Protein AF-A0A2L0EXB0-F1 (afdb_monomer_lite)

Structure (mmCIF, N/CA/C/O backbone):
data_AF-A0A2L0EXB0-F1
#
_entry.id   AF-A0A2L0EXB0-F1
#
loop_
_atom_site.group_PDB
_atom_site.id
_atom_site.type_symbol
_atom_site.label_atom_id
_atom_site.label_alt_id
_atom_site.label_comp_id
_atom_site.label_asym_id
_atom_site.label_entity_id
_atom_site.label_seq_id
_atom_site.pdbx_PDB_ins_code
_atom_site.Cartn_x
_atom_site.Cartn_y
_atom_site.Cartn_z
_atom_site.occupancy
_atom_site.B_iso_or_equiv
_atom_site.auth_seq_id
_atom_site.auth_comp_id
_atom_site.auth_asym_id
_atom_site.auth_atom_id
_atom_site.pdbx_PDB_model_num
ATOM 1 N N . MET A 1 1 ? 1.440 -16.605 -4.252 1.00 40.88 1 MET A N 1
ATOM 2 C CA . MET A 1 1 ? 2.102 -15.416 -4.821 1.00 40.88 1 MET A CA 1
ATOM 3 C C . MET A 1 1 ? 1.882 -15.473 -6.320 1.00 40.88 1 MET A C 1
ATOM 5 O O . MET A 1 1 ? 2.427 -16.358 -6.968 1.00 40.88 1 MET A O 1
ATOM 9 N N . GLY A 1 2 ? 0.927 -14.685 -6.819 1.00 42.53 2 GLY A N 1
ATOM 10 C CA . GLY A 1 2 ? 0.588 -14.646 -8.242 1.00 42.53 2 GLY A CA 1
ATOM 11 C C . GLY A 1 2 ? 1.666 -13.881 -8.998 1.00 42.53 2 GLY A C 1
ATOM 12 O O . GLY A 1 2 ? 2.117 -12.846 -8.521 1.00 42.53 2 GLY A O 1
ATOM 13 N N . ALA A 1 3 ? 2.105 -14.416 -10.136 1.00 46.84 3 ALA A N 1
ATOM 14 C CA . ALA A 1 3 ? 2.978 -13.699 -11.055 1.00 46.84 3 ALA A CA 1
ATOM 15 C C . ALA A 1 3 ? 2.323 -12.354 -11.390 1.00 46.84 3 ALA A C 1
ATOM 17 O O . ALA A 1 3 ? 1.179 -12.352 -11.849 1.00 46.84 3 ALA A O 1
ATOM 18 N N . CYS A 1 4 ? 3.002 -11.235 -11.127 1.00 57.53 4 CYS A N 1
ATOM 19 C CA . CYS A 1 4 ? 2.456 -9.932 -11.481 1.00 57.53 4 CYS A CA 1
ATOM 20 C C . CYS A 1 4 ? 2.238 -9.907 -13.001 1.00 57.53 4 CYS A C 1
ATOM 22 O O . CYS A 1 4 ? 3.183 -10.080 -13.773 1.00 57.53 4 CYS A O 1
ATOM 24 N N . SER A 1 5 ? 0.976 -9.810 -13.420 1.00 53.72 5 SER A N 1
ATOM 25 C CA . SER A 1 5 ? 0.535 -10.123 -14.792 1.00 53.72 5 SER A CA 1
ATOM 26 C C . SER A 1 5 ? 0.151 -8.881 -15.608 1.00 53.72 5 SER A C 1
ATOM 28 O O . SER A 1 5 ? -0.364 -9.023 -16.717 1.00 53.72 5 SER A O 1
ATOM 30 N N . GLY A 1 6 ? 0.338 -7.681 -15.061 1.00 55.66 6 GLY A N 1
ATOM 31 C CA . GLY A 1 6 ? -0.203 -6.454 -15.642 1.00 55.66 6 GLY A CA 1
ATOM 32 C C . GLY A 1 6 ? 0.641 -5.793 -16.713 1.00 55.66 6 GLY A C 1
ATOM 33 O O . GLY A 1 6 ? 1.865 -5.941 -16.753 1.00 55.66 6 GLY A O 1
ATOM 34 N N . ASP A 1 7 ? -0.045 -4.990 -17.522 1.00 54.16 7 ASP A N 1
ATOM 35 C CA . ASP A 1 7 ? 0.541 -3.943 -18.349 1.00 54.16 7 ASP A CA 1
ATOM 36 C C . ASP A 1 7 ? 1.395 -2.978 -17.497 1.00 54.16 7 ASP A C 1
ATOM 38 O O . ASP A 1 7 ? 1.179 -2.793 -16.295 1.00 54.16 7 ASP A O 1
ATOM 42 N N . VAL A 1 8 ? 2.422 -2.377 -18.112 1.00 55.59 8 VAL A N 1
ATOM 43 C CA . VAL A 1 8 ? 3.281 -1.370 -17.461 1.00 55.59 8 VAL A CA 1
ATOM 44 C C . VAL A 1 8 ? 2.483 -0.068 -17.348 1.00 55.59 8 VAL A C 1
ATOM 46 O O . VAL A 1 8 ? 2.603 0.819 -18.188 1.00 55.59 8 VAL A O 1
ATOM 49 N N . ASP A 1 9 ? 1.619 0.021 -16.339 1.00 54.69 9 ASP A N 1
ATOM 50 C CA . ASP A 1 9 ? 0.590 1.071 -16.259 1.00 54.69 9 ASP A CA 1
ATOM 51 C C . ASP A 1 9 ? 1.034 2.355 -15.536 1.00 54.69 9 ASP A C 1
ATOM 53 O O . ASP A 1 9 ? 0.327 3.363 -15.557 1.00 54.69 9 ASP A O 1
ATOM 57 N N . PHE A 1 10 ? 2.225 2.382 -14.922 1.00 54.75 10 PHE A N 1
ATOM 58 C CA . PHE A 1 10 ? 2.685 3.553 -14.168 1.00 54.75 10 PHE A CA 1
ATOM 59 C C . PHE A 1 10 ? 4.121 3.966 -14.522 1.00 54.75 10 PHE A C 1
ATOM 61 O O . PHE A 1 10 ? 5.003 3.108 -14.633 1.00 54.75 10 PHE A O 1
ATOM 68 N N . PRO A 1 11 ? 4.408 5.280 -14.659 1.00 55.06 11 PRO A N 1
ATOM 69 C CA . PRO A 1 11 ? 5.786 5.758 -14.660 1.00 55.06 11 PRO A CA 1
ATOM 70 C C . PRO A 1 11 ? 6.423 5.326 -13.339 1.00 55.06 11 PRO A C 1
ATOM 72 O O . PRO A 1 11 ? 5.743 5.394 -12.325 1.00 55.06 11 PRO A O 1
ATOM 75 N N . CYS A 1 12 ? 7.686 4.899 -13.380 1.00 67.06 12 CYS A N 1
ATOM 76 C CA . CYS A 1 12 ? 8.562 4.354 -12.328 1.00 67.06 12 CYS A CA 1
ATOM 77 C C . CYS A 1 12 ? 8.539 5.057 -10.941 1.00 67.06 12 CYS A C 1
ATOM 79 O O . CYS A 1 12 ? 9.567 5.483 -10.422 1.00 67.06 12 CYS A O 1
ATOM 81 N N . GLN A 1 13 ? 7.367 5.221 -10.344 1.00 76.62 13 GLN A N 1
ATOM 82 C CA . GLN A 1 13 ? 7.067 5.988 -9.145 1.00 76.62 13 GLN A CA 1
ATOM 83 C C . GLN A 1 13 ? 6.506 5.014 -8.115 1.00 76.62 13 GLN A C 1
ATOM 85 O O . GLN A 1 13 ? 5.313 5.023 -7.812 1.00 76.62 13 GLN A O 1
ATOM 90 N N . PHE A 1 14 ? 7.387 4.154 -7.606 1.00 80.81 14 PHE A N 1
ATOM 91 C CA . PHE A 1 14 ? 7.036 3.098 -6.663 1.00 80.81 14 PHE A CA 1
ATOM 92 C C . PHE A 1 14 ? 6.370 3.654 -5.392 1.00 80.81 14 PHE A C 1
ATOM 94 O O . PHE A 1 14 ? 5.251 3.251 -5.079 1.00 80.81 14 PHE A O 1
AT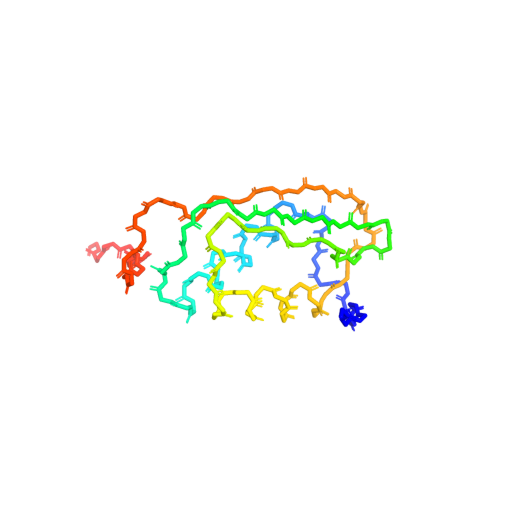OM 101 N N . ASP A 1 15 ? 6.969 4.649 -4.725 1.00 85.25 15 ASP A N 1
ATOM 102 C CA . ASP A 1 15 ? 6.403 5.191 -3.474 1.00 85.25 15 ASP A CA 1
ATOM 103 C C . ASP A 1 15 ? 5.031 5.867 -3.671 1.00 85.25 15 ASP A C 1
ATOM 105 O O . ASP A 1 15 ? 4.100 5.572 -2.908 1.00 85.25 15 ASP A O 1
ATOM 109 N N . PRO A 1 16 ? 4.831 6.738 -4.688 1.00 85.69 16 PRO A N 1
ATOM 110 C CA . PRO A 1 16 ? 3.514 7.314 -4.954 1.00 85.69 16 PRO A CA 1
ATOM 111 C C . PRO A 1 16 ? 2.460 6.271 -5.326 1.00 85.69 16 PRO A C 1
ATOM 113 O O . PRO A 1 16 ? 1.299 6.423 -4.947 1.00 85.69 16 PRO A O 1
ATOM 116 N N . TRP A 1 17 ? 2.840 5.222 -6.058 1.00 85.75 17 TRP A N 1
ATOM 117 C CA . TRP A 1 17 ? 1.931 4.138 -6.419 1.00 85.75 17 TRP A CA 1
ATOM 118 C C . TRP A 1 17 ? 1.499 3.323 -5.195 1.00 85.75 17 TRP A C 1
ATOM 120 O O . TRP A 1 17 ? 0.296 3.137 -4.994 1.00 85.75 17 TRP A O 1
ATOM 130 N N . VAL A 1 18 ? 2.440 2.912 -4.337 1.00 88.94 18 VAL A N 1
ATOM 131 C CA . VAL A 1 18 ? 2.118 2.193 -3.093 1.00 88.94 18 VAL A CA 1
ATOM 132 C C . VAL A 1 18 ? 1.224 3.042 -2.198 1.00 88.94 18 VAL A C 1
ATOM 134 O O . VAL A 1 18 ? 0.204 2.552 -1.725 1.00 88.94 18 VAL A O 1
ATOM 137 N N . SER A 1 19 ? 1.533 4.331 -2.037 1.00 90.12 19 SER A N 1
ATOM 138 C CA . SER A 1 19 ? 0.737 5.234 -1.196 1.00 90.12 19 SER A CA 1
ATOM 139 C C . SER A 1 19 ? -0.705 5.387 -1.693 1.00 90.12 19 SER A C 1
ATOM 141 O O . SER A 1 19 ? -1.639 5.357 -0.895 1.00 90.12 19 SER A O 1
ATOM 143 N N . ARG A 1 20 ? -0.911 5.522 -3.012 1.00 89.25 20 ARG A N 1
ATOM 144 C CA . ARG A 1 20 ? -2.256 5.619 -3.611 1.00 89.25 20 ARG A CA 1
ATOM 145 C C . ARG A 1 20 ? -3.029 4.312 -3.502 1.00 89.25 20 ARG A C 1
ATOM 147 O O . ARG A 1 20 ? -4.214 4.338 -3.190 1.00 89.25 20 ARG A O 1
ATOM 154 N N . THR A 1 21 ? -2.361 3.189 -3.749 1.00 90.06 21 THR A N 1
ATOM 155 C CA . THR A 1 21 ? -2.972 1.858 -3.658 1.00 90.06 21 THR A CA 1
ATOM 156 C C . THR A 1 21 ? -3.379 1.554 -2.218 1.00 90.06 21 THR A C 1
ATOM 158 O O . THR A 1 21 ? -4.502 1.127 -1.971 1.00 90.06 21 THR A O 1
ATOM 161 N N . ALA A 1 22 ? -2.505 1.855 -1.255 1.00 91.56 22 ALA A N 1
ATOM 162 C CA . ALA A 1 22 ? -2.783 1.697 0.165 1.00 91.56 22 ALA A CA 1
ATOM 163 C C . ALA A 1 22 ? -3.954 2.575 0.622 1.00 91.56 22 ALA A C 1
ATOM 165 O O . ALA A 1 22 ? -4.866 2.064 1.266 1.00 91.56 22 ALA A O 1
ATOM 166 N N . ALA A 1 23 ? -3.971 3.858 0.243 1.00 90.19 23 ALA A N 1
ATOM 167 C CA . ALA A 1 23 ? -5.079 4.762 0.554 1.00 90.19 23 ALA A CA 1
ATOM 168 C C . ALA A 1 23 ? -6.408 4.248 -0.021 1.00 90.19 23 ALA A C 1
ATOM 170 O O . ALA A 1 23 ? -7.372 4.087 0.721 1.00 90.19 23 ALA A O 1
ATOM 171 N N . ARG A 1 24 ? -6.424 3.871 -1.305 1.00 90.75 24 ARG A N 1
ATOM 172 C CA . ARG A 1 24 ? -7.611 3.319 -1.963 1.00 90.75 24 ARG A CA 1
ATOM 173 C C . ARG A 1 24 ? -8.107 2.044 -1.273 1.00 90.75 24 ARG A C 1
ATOM 175 O O . ARG A 1 24 ? -9.287 1.942 -0.958 1.00 90.75 24 ARG A O 1
ATOM 182 N N . CYS A 1 25 ? -7.222 1.086 -0.993 1.00 91.81 25 CYS A N 1
ATOM 183 C CA . CYS A 1 25 ? -7.598 -0.146 -0.299 1.00 91.81 25 CYS A CA 1
ATOM 184 C C . CYS A 1 25 ? -8.100 0.115 1.125 1.00 91.81 25 CYS A C 1
ATOM 186 O O . CYS A 1 25 ? -9.029 -0.546 1.587 1.00 91.81 25 CYS A O 1
ATOM 188 N N . GLN A 1 26 ? -7.515 1.087 1.824 1.00 89.88 26 GLN A N 1
ATOM 189 C CA . GLN A 1 26 ? -7.997 1.524 3.129 1.00 89.88 26 GLN A CA 1
ATOM 190 C C . GLN A 1 26 ? -9.405 2.130 3.019 1.00 89.88 26 GLN A C 1
ATOM 192 O O . GLN A 1 26 ? -10.248 1.828 3.857 1.00 89.88 26 GLN A O 1
ATOM 197 N N . GLU A 1 27 ? -9.702 2.910 1.978 1.00 89.94 27 GLU A N 1
ATOM 198 C CA . GLU A 1 27 ? -11.039 3.468 1.739 1.00 89.94 27 GLU A CA 1
ATOM 199 C C . GLU A 1 27 ? -12.078 2.392 1.398 1.00 89.94 27 GLU A C 1
ATOM 201 O O . GLU A 1 27 ? -13.146 2.343 2.011 1.00 89.94 27 GLU A O 1
ATOM 206 N N . GLU A 1 28 ? -11.752 1.478 0.479 1.00 88.62 28 GLU A N 1
ATOM 207 C CA . GLU A 1 28 ? -12.653 0.396 0.053 1.00 88.62 28 GLU A CA 1
ATOM 208 C C . GLU A 1 28 ? -12.982 -0.581 1.196 1.00 88.62 28 GLU A C 1
ATOM 210 O O . GLU A 1 28 ? -14.060 -1.174 1.225 1.00 88.62 28 GLU A O 1
ATOM 215 N N . THR A 1 29 ? -12.085 -0.708 2.177 1.00 88.12 29 THR A N 1
ATOM 216 C CA . THR A 1 29 ? -12.266 -1.569 3.363 1.00 88.12 29 THR A CA 1
ATOM 217 C C . THR A 1 29 ? -12.827 -0.822 4.578 1.00 88.12 29 THR A C 1
ATOM 219 O O . THR A 1 29 ? -13.011 -1.393 5.660 1.00 88.12 29 THR A O 1
ATOM 222 N N . GLY A 1 30 ? -13.169 0.456 4.398 1.00 85.69 30 GLY A N 1
ATOM 223 C CA . GLY A 1 30 ? -13.849 1.278 5.392 1.00 85.69 30 GLY A CA 1
ATOM 224 C C . GLY A 1 30 ? -12.941 1.826 6.487 1.00 85.69 30 GLY A C 1
ATOM 225 O O . GLY A 1 30 ? -13.417 2.059 7.589 1.00 85.69 30 GLY A O 1
ATOM 226 N N . CYS A 1 31 ? -11.653 2.029 6.218 1.00 84.88 31 CYS A N 1
ATOM 227 C CA . CYS A 1 31 ? -10.686 2.659 7.115 1.00 84.88 31 CYS A CA 1
ATOM 228 C C . CYS A 1 31 ? -10.673 2.028 8.512 1.00 84.88 31 CYS A C 1
ATOM 230 O O . CYS A 1 31 ? -10.981 2.673 9.520 1.00 84.88 31 CYS A O 1
ATOM 232 N N . LYS A 1 32 ? -10.352 0.730 8.556 1.00 85.81 32 LYS A N 1
ATOM 233 C CA . LYS A 1 32 ? -10.261 -0.073 9.790 1.00 85.81 32 LYS A CA 1
ATOM 234 C C . LYS A 1 32 ? -8.839 -0.533 10.118 1.00 85.81 32 LYS A C 1
ATOM 236 O O . LYS A 1 32 ? -8.599 -0.993 11.228 1.00 85.81 32 LYS A O 1
ATOM 241 N N . THR A 1 33 ? -7.914 -0.451 9.166 1.00 89.50 33 THR A N 1
ATOM 242 C CA . THR A 1 33 ? -6.539 -0.944 9.338 1.00 89.50 33 THR A CA 1
ATOM 243 C C . THR A 1 33 ? -5.677 0.099 10.027 1.00 89.50 33 THR A C 1
ATOM 245 O O . THR A 1 33 ? -5.814 1.283 9.732 1.00 89.50 33 THR A O 1
ATOM 248 N N . ASN A 1 34 ? -4.768 -0.325 10.899 1.00 89.88 34 ASN A N 1
ATOM 249 C CA . ASN A 1 34 ? -3.806 0.533 11.586 1.00 89.88 34 ASN A CA 1
ATOM 250 C C . ASN A 1 34 ? -2.364 0.073 11.316 1.00 89.88 34 ASN A C 1
ATOM 252 O O . ASN A 1 34 ? -2.128 -0.961 10.693 1.00 89.88 34 ASN A O 1
ATOM 256 N N . GLY A 1 35 ? -1.401 0.868 11.776 1.00 91.81 35 GLY A N 1
ATOM 257 C CA . GLY A 1 35 ? 0.019 0.546 11.733 1.00 91.81 35 GLY A CA 1
ATOM 258 C C . GLY A 1 35 ? 0.686 0.831 10.390 1.00 91.81 35 GLY A C 1
ATOM 259 O O . GLY A 1 35 ? 0.182 1.598 9.559 1.00 91.81 35 GLY A O 1
ATOM 260 N N . TRP A 1 36 ? 1.871 0.251 10.212 1.00 93.25 36 TRP A N 1
ATOM 261 C CA . TRP A 1 36 ? 2.670 0.402 9.005 1.00 93.25 36 TRP A CA 1
ATOM 262 C C . TRP A 1 36 ? 2.376 -0.714 8.002 1.00 93.25 36 TRP A C 1
ATOM 264 O O . TRP A 1 36 ? 2.245 -1.882 8.363 1.00 93.25 36 TRP A O 1
ATOM 274 N N . LEU A 1 37 ? 2.291 -0.328 6.734 1.00 94.56 37 LEU A N 1
ATOM 275 C CA . LEU A 1 37 ? 2.445 -1.170 5.560 1.00 94.56 37 LEU A CA 1
ATOM 276 C C . LEU A 1 37 ? 3.880 -1.046 5.072 1.00 94.56 37 LEU A C 1
ATOM 278 O O . LEU A 1 37 ? 4.419 0.055 4.978 1.00 94.56 37 LEU A O 1
ATOM 282 N N . GLU A 1 38 ? 4.455 -2.162 4.676 1.00 94.31 38 GLU A N 1
ATOM 283 C CA . GLU A 1 38 ? 5.760 -2.240 4.058 1.00 94.31 38 GLU A CA 1
ATOM 284 C C . GLU A 1 38 ? 5.659 -3.063 2.781 1.00 94.31 38 GLU A C 1
ATOM 286 O O . GLU A 1 38 ? 5.080 -4.147 2.777 1.00 94.31 38 GLU A O 1
ATOM 291 N N . VAL A 1 39 ? 6.192 -2.538 1.683 1.00 91.56 39 VAL A N 1
ATOM 292 C CA . VAL A 1 39 ? 6.113 -3.178 0.369 1.00 91.56 39 VAL A CA 1
ATOM 293 C C . VAL A 1 39 ? 7.507 -3.252 -0.227 1.00 91.56 39 VAL A C 1
ATOM 295 O O . VAL A 1 39 ? 8.195 -2.235 -0.338 1.00 91.56 39 VAL A O 1
ATOM 298 N N . GLY A 1 40 ? 7.918 -4.460 -0.606 1.00 90.50 40 GLY A N 1
ATOM 299 C CA . GLY A 1 40 ? 9.175 -4.744 -1.287 1.00 90.50 40 GLY A CA 1
ATOM 300 C C . GLY A 1 40 ? 8.935 -5.168 -2.731 1.00 90.50 40 GLY A C 1
ATOM 301 O O . GLY A 1 40 ? 8.169 -6.098 -2.988 1.00 90.50 40 GLY A O 1
ATOM 302 N N . MET A 1 41 ? 9.609 -4.498 -3.659 1.00 87.31 41 MET A N 1
ATOM 303 C CA . MET A 1 41 ? 9.632 -4.806 -5.085 1.00 87.31 41 MET A CA 1
ATOM 304 C C . MET A 1 41 ? 11.043 -5.218 -5.499 1.00 87.31 41 MET A C 1
ATOM 306 O O . MET A 1 41 ? 12.014 -4.566 -5.108 1.00 87.31 41 MET A O 1
ATOM 310 N N . ASP A 1 42 ? 11.143 -6.290 -6.278 1.00 86.12 42 ASP A N 1
ATOM 311 C CA . ASP A 1 42 ? 12.414 -6.799 -6.800 1.00 86.12 42 ASP A CA 1
ATOM 312 C C . ASP A 1 42 ? 12.704 -6.246 -8.212 1.00 86.12 42 ASP A C 1
ATOM 314 O O . ASP A 1 42 ? 11.873 -5.560 -8.815 1.00 86.12 42 ASP A O 1
ATOM 318 N N . ASP A 1 43 ? 13.895 -6.517 -8.750 1.00 81.81 43 ASP A N 1
ATOM 319 C CA . ASP A 1 43 ? 14.380 -5.986 -10.036 1.00 81.81 43 ASP A CA 1
ATOM 320 C C . ASP A 1 43 ? 13.546 -6.449 -11.244 1.00 81.81 43 ASP A C 1
ATOM 322 O O . ASP A 1 43 ? 13.597 -5.857 -12.326 1.00 81.81 43 ASP A O 1
ATOM 326 N N . ASP A 1 44 ? 12.752 -7.508 -11.087 1.00 79.62 44 ASP A N 1
ATOM 327 C CA . ASP A 1 44 ? 11.804 -7.948 -12.103 1.00 79.62 44 ASP A CA 1
ATOM 328 C C . ASP A 1 44 ? 10.550 -7.061 -12.163 1.00 79.62 44 ASP A C 1
ATOM 330 O O . ASP A 1 44 ? 9.781 -7.171 -13.124 1.00 79.62 44 ASP A O 1
ATOM 334 N N . GLY A 1 45 ? 10.379 -6.150 -11.202 1.00 77.25 45 GLY A N 1
ATOM 335 C CA . GLY A 1 45 ? 9.272 -5.209 -11.101 1.00 77.25 45 GLY A CA 1
ATOM 336 C C . GLY A 1 45 ? 8.033 -5.775 -10.424 1.00 77.25 45 GLY A C 1
ATOM 337 O O . GLY A 1 45 ? 6.956 -5.187 -10.549 1.00 77.25 45 GLY A O 1
ATOM 338 N N . CYS A 1 46 ? 8.160 -6.924 -9.763 1.00 84.50 46 CYS A N 1
ATOM 339 C CA . CYS A 1 46 ? 7.081 -7.562 -9.028 1.00 84.50 46 CYS A CA 1
ATOM 340 C C . CYS A 1 46 ? 7.197 -7.244 -7.538 1.00 84.50 46 CYS A C 1
ATOM 342 O O . CYS A 1 46 ? 8.292 -7.216 -6.973 1.00 84.50 46 CYS A O 1
ATOM 344 N N . VAL A 1 47 ? 6.054 -7.052 -6.881 1.00 86.75 47 VAL A N 1
ATOM 345 C CA . VAL A 1 47 ? 6.017 -7.014 -5.418 1.00 86.75 47 VAL A CA 1
ATOM 346 C C . VAL A 1 47 ? 6.248 -8.429 -4.892 1.00 86.75 47 VAL A C 1
ATOM 348 O O . VAL A 1 47 ? 5.491 -9.352 -5.196 1.00 86.75 47 VAL A O 1
ATOM 351 N N . VAL A 1 48 ? 7.303 -8.594 -4.100 1.00 88.69 48 VAL A N 1
ATOM 352 C CA . VAL A 1 48 ? 7.725 -9.877 -3.515 1.00 88.69 48 VAL A CA 1
ATOM 353 C C . VAL A 1 48 ? 7.477 -9.941 -2.010 1.00 88.69 48 VAL A C 1
ATOM 355 O O . VAL A 1 48 ? 7.369 -11.032 -1.452 1.00 88.69 48 VAL A O 1
ATOM 358 N N . GLU A 1 49 ? 7.335 -8.786 -1.356 1.00 90.06 49 GLU A N 1
ATOM 359 C CA . GLU A 1 49 ? 7.131 -8.674 0.088 1.00 90.06 49 GLU A CA 1
ATOM 360 C C . GLU A 1 49 ? 6.021 -7.662 0.396 1.00 90.06 49 GLU A C 1
ATOM 362 O O . GLU A 1 49 ? 6.019 -6.551 -0.133 1.00 90.06 49 GLU A O 1
ATOM 367 N N . ILE A 1 50 ? 5.078 -8.058 1.254 1.00 90.69 50 ILE A N 1
ATOM 368 C CA . ILE A 1 50 ? 4.053 -7.187 1.839 1.00 90.69 50 ILE A CA 1
ATOM 369 C C . ILE A 1 50 ? 4.044 -7.475 3.343 1.00 90.69 50 ILE A C 1
ATOM 371 O O . ILE A 1 50 ? 3.676 -8.574 3.760 1.00 90.69 50 ILE A O 1
ATOM 375 N N . GLY A 1 51 ? 4.479 -6.508 4.145 1.00 92.94 51 GLY A N 1
ATOM 376 C CA . GLY A 1 51 ? 4.479 -6.548 5.606 1.00 92.94 51 GLY A CA 1
ATOM 377 C C . GLY A 1 51 ? 3.444 -5.585 6.179 1.00 92.94 51 GLY A C 1
ATOM 378 O O . GLY A 1 51 ? 3.256 -4.494 5.649 1.00 92.94 51 GLY A O 1
ATOM 379 N N . MET A 1 52 ? 2.755 -5.983 7.249 1.00 92.88 52 MET A N 1
ATOM 380 C CA . MET A 1 52 ? 1.803 -5.125 7.961 1.00 92.88 52 MET A CA 1
ATOM 381 C C . MET A 1 52 ? 1.906 -5.351 9.469 1.00 92.88 52 MET A C 1
ATOM 383 O O . MET A 1 52 ? 1.952 -6.504 9.898 1.00 92.88 52 MET A O 1
ATOM 387 N N . ASP A 1 53 ? 1.901 -4.274 10.259 1.00 90.31 53 ASP A N 1
ATOM 388 C CA . ASP A 1 53 ? 1.909 -4.372 11.730 1.00 90.31 53 ASP A CA 1
ATOM 389 C C . ASP A 1 53 ? 0.593 -4.931 12.282 1.00 90.31 53 ASP A C 1
ATOM 391 O O . ASP A 1 53 ? 0.586 -5.836 13.115 1.00 90.31 53 ASP A O 1
ATOM 395 N N . GLU A 1 54 ? -0.532 -4.393 11.807 1.00 87.69 54 GLU A N 1
ATOM 396 C CA . GLU A 1 54 ? -1.881 -4.799 12.208 1.00 87.69 54 GLU A CA 1
ATOM 397 C C . GLU A 1 54 ? -2.660 -5.251 10.963 1.00 87.69 54 GLU A C 1
ATOM 399 O O . GLU A 1 54 ? -3.497 -4.506 10.441 1.00 87.69 54 GLU A O 1
ATOM 404 N N . PRO A 1 55 ? -2.356 -6.450 10.423 1.00 84.06 55 PRO A N 1
ATOM 405 C CA . PRO A 1 55 ? -2.984 -6.933 9.203 1.00 84.06 55 PRO A CA 1
ATOM 406 C C . PRO A 1 55 ? -4.494 -7.098 9.393 1.00 84.06 55 PRO A C 1
ATOM 408 O O . PRO A 1 55 ? -4.963 -7.681 10.371 1.00 84.06 55 PRO A O 1
ATOM 411 N N . ASN A 1 56 ? -5.251 -6.617 8.412 1.00 86.94 56 ASN A N 1
ATOM 412 C CA . ASN A 1 56 ? -6.687 -6.831 8.292 1.00 86.94 56 ASN A CA 1
ATOM 413 C C . ASN A 1 56 ? -6.955 -7.648 7.017 1.00 8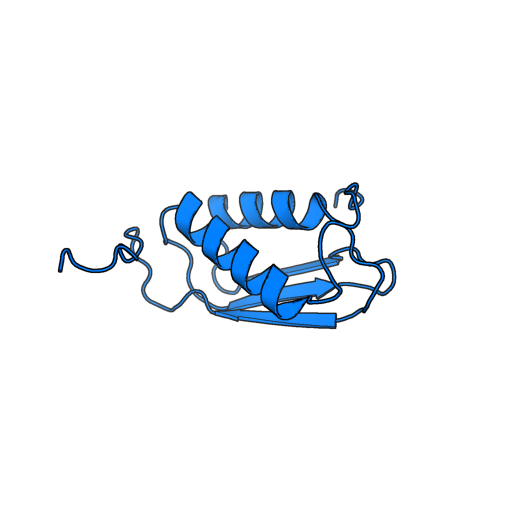6.94 56 ASN A C 1
ATOM 415 O O . ASN A 1 56 ? -6.422 -7.333 5.956 1.00 86.94 56 ASN A O 1
ATOM 419 N N . ASP A 1 57 ? -7.768 -8.700 7.098 1.00 89.62 57 ASP A N 1
ATOM 420 C CA . ASP A 1 57 ? -7.969 -9.607 5.958 1.00 89.62 57 ASP A CA 1
ATOM 421 C C . ASP A 1 57 ? -8.542 -8.896 4.719 1.00 89.62 57 ASP A C 1
ATOM 423 O O . ASP A 1 57 ? -8.151 -9.206 3.591 1.00 89.62 57 ASP A O 1
ATOM 427 N N . GLU A 1 58 ? -9.425 -7.910 4.915 1.00 89.75 58 GLU A N 1
ATOM 428 C CA . GLU A 1 58 ? -10.049 -7.149 3.828 1.00 89.75 58 GLU A CA 1
ATOM 429 C C . GLU A 1 58 ? -8.998 -6.299 3.093 1.00 89.75 58 GLU A C 1
ATOM 431 O O . GLU A 1 58 ? -8.943 -6.301 1.859 1.00 89.75 58 GLU A O 1
ATOM 436 N N . ILE A 1 59 ? -8.120 -5.607 3.834 1.00 90.12 59 ILE A N 1
ATOM 437 C CA . ILE A 1 59 ? -7.095 -4.751 3.218 1.00 90.12 59 ILE A CA 1
ATOM 438 C C . ILE A 1 59 ? -5.977 -5.573 2.591 1.00 90.12 59 ILE A C 1
ATOM 440 O O . ILE A 1 59 ? -5.514 -5.237 1.505 1.00 90.12 59 ILE A O 1
ATOM 444 N N . VAL A 1 60 ? -5.575 -6.676 3.230 1.00 91.00 60 VAL A N 1
ATOM 445 C CA . VAL A 1 60 ? -4.549 -7.578 2.699 1.00 91.00 60 VAL A CA 1
ATOM 446 C C . VAL A 1 60 ? -5.018 -8.156 1.367 1.00 91.00 60 VAL A C 1
ATOM 448 O O . VAL A 1 60 ? -4.250 -8.167 0.407 1.00 91.00 60 VAL A O 1
ATOM 451 N N . ALA A 1 61 ? -6.284 -8.573 1.269 1.00 91.25 61 ALA A N 1
ATOM 452 C CA . ALA A 1 61 ? -6.850 -9.063 0.017 1.00 91.25 61 ALA A CA 1
ATOM 453 C C . ALA A 1 61 ? -6.827 -7.994 -1.091 1.00 91.25 61 ALA A C 1
ATOM 455 O O . ALA A 1 61 ? -6.434 -8.304 -2.216 1.00 91.25 61 ALA A O 1
ATOM 456 N N . CYS A 1 62 ? -7.186 -6.745 -0.771 1.00 91.88 62 CYS A N 1
ATOM 457 C CA . CYS A 1 62 ? -7.123 -5.632 -1.722 1.00 91.88 62 CYS A CA 1
ATOM 458 C C . CYS A 1 62 ? -5.685 -5.343 -2.180 1.00 91.88 62 CYS A C 1
ATOM 460 O O . CYS A 1 62 ? -5.414 -5.310 -3.378 1.00 91.88 62 CYS A O 1
ATOM 462 N N . LEU A 1 63 ? -4.741 -5.218 -1.240 1.00 91.12 63 LEU A N 1
ATOM 463 C CA . LEU A 1 63 ? -3.334 -4.938 -1.536 1.00 91.12 63 LEU A CA 1
ATOM 464 C C . LEU A 1 63 ? -2.704 -6.038 -2.392 1.00 91.12 63 LEU A C 1
ATOM 466 O O . LEU A 1 63 ? -2.016 -5.742 -3.362 1.00 91.12 63 LEU A O 1
ATOM 470 N N . VAL A 1 64 ? -2.960 -7.311 -2.074 1.00 90.50 64 VAL A N 1
ATOM 471 C CA . VAL A 1 64 ? -2.449 -8.444 -2.860 1.00 90.50 64 VAL A CA 1
ATOM 472 C C . VAL A 1 64 ? -3.039 -8.452 -4.271 1.00 90.50 64 VAL A C 1
ATOM 474 O O . VAL A 1 64 ? -2.315 -8.748 -5.223 1.00 90.50 64 VAL A O 1
ATOM 477 N N . ALA A 1 65 ? -4.326 -8.131 -4.422 1.00 89.06 65 ALA A N 1
ATOM 478 C CA . ALA A 1 65 ? -4.967 -8.057 -5.730 1.00 89.06 65 ALA A CA 1
ATOM 479 C C . ALA A 1 65 ? -4.382 -6.921 -6.580 1.00 89.06 65 ALA A C 1
ATOM 481 O O . ALA A 1 65 ? -4.000 -7.157 -7.723 1.00 89.06 65 ALA A O 1
ATOM 482 N N . GLU A 1 66 ? -4.256 -5.719 -6.017 1.00 87.75 66 GLU A N 1
ATOM 483 C CA . GLU A 1 66 ? -3.748 -4.543 -6.727 1.00 87.75 66 GLU A CA 1
ATOM 484 C C . GLU A 1 66 ? -2.250 -4.675 -7.042 1.00 87.75 66 GLU A C 1
ATOM 486 O O . GLU A 1 66 ? -1.842 -4.496 -8.187 1.00 87.75 66 GLU A O 1
ATOM 491 N N . PHE A 1 67 ? -1.419 -5.068 -6.072 1.00 86.94 67 PHE A N 1
ATOM 492 C CA . PHE A 1 67 ? 0.020 -5.244 -6.290 1.00 86.94 67 PHE A CA 1
ATOM 493 C C . PHE A 1 67 ? 0.348 -6.431 -7.198 1.00 86.94 67 PHE A C 1
ATOM 495 O O . PHE A 1 67 ? 1.322 -6.373 -7.942 1.00 86.94 67 PHE A O 1
ATOM 502 N N . GLY A 1 68 ? -0.471 -7.486 -7.189 1.00 82.69 68 GLY A N 1
ATOM 503 C CA . GLY A 1 68 ? -0.341 -8.606 -8.123 1.00 82.69 68 GLY A CA 1
ATOM 504 C C . GLY A 1 68 ? -0.867 -8.306 -9.531 1.00 82.69 68 GLY A C 1
ATOM 505 O O . GLY A 1 68 ? -0.576 -9.051 -10.469 1.00 82.69 68 GLY A O 1
ATOM 506 N N . ALA A 1 69 ? -1.639 -7.233 -9.709 1.00 80.81 69 ALA A N 1
ATOM 507 C CA . ALA A 1 69 ? -2.217 -6.875 -10.999 1.00 80.81 69 ALA A CA 1
ATOM 508 C C . ALA A 1 69 ? -1.268 -6.072 -11.893 1.00 80.81 69 ALA A C 1
AT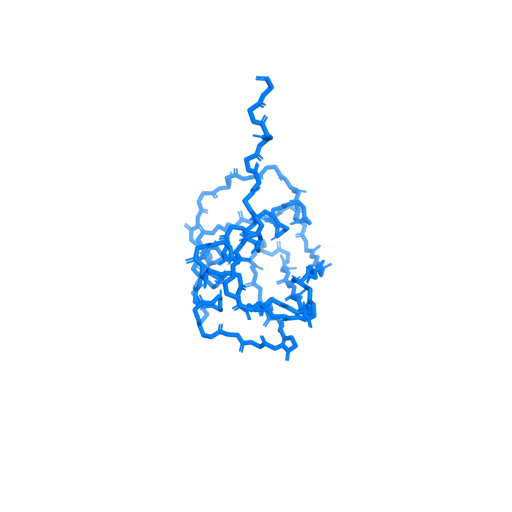OM 510 O O . ALA A 1 69 ? -1.599 -5.887 -13.056 1.00 80.81 69 ALA A O 1
ATOM 511 N N . VAL A 1 70 ? -0.110 -5.616 -11.400 1.00 74.81 70 VAL A N 1
ATOM 512 C CA . VAL A 1 70 ? 0.796 -4.704 -12.124 1.00 74.81 70 VAL A CA 1
ATOM 513 C C . VAL A 1 70 ? 2.262 -5.060 -11.936 1.00 74.81 70 VAL A C 1
ATOM 515 O O . VAL A 1 70 ? 2.662 -5.584 -10.903 1.00 74.81 70 VAL A O 1
ATOM 518 N N . ARG A 1 71 ? 3.076 -4.743 -12.949 1.00 75.25 71 ARG A N 1
ATOM 519 C CA . ARG A 1 71 ? 4.525 -4.967 -12.959 1.00 75.25 71 ARG A CA 1
ATOM 520 C C . ARG A 1 71 ? 5.263 -3.677 -13.328 1.00 75.25 71 ARG A C 1
ATOM 522 O O . ARG A 1 71 ? 4.964 -3.070 -14.354 1.00 75.25 71 ARG A O 1
ATOM 529 N N . CYS A 1 72 ? 6.261 -3.278 -12.537 1.00 73.25 72 CYS A N 1
ATOM 530 C CA . CYS A 1 72 ? 7.061 -2.069 -12.767 1.00 73.25 72 CYS A CA 1
ATOM 531 C C . CYS A 1 72 ? 8.570 -2.386 -12.816 1.00 73.25 72 CYS A C 1
ATOM 533 O O . CYS A 1 72 ? 9.257 -2.262 -11.808 1.00 73.25 72 CYS A O 1
ATOM 535 N N . PRO A 1 73 ? 9.139 -2.764 -13.976 1.00 68.56 73 PRO A N 1
ATOM 536 C CA . PRO A 1 73 ? 10.538 -3.211 -14.089 1.00 68.56 73 PRO A CA 1
ATOM 537 C C . PRO A 1 73 ? 11.570 -2.070 -13.993 1.00 68.56 73 PRO A C 1
ATOM 539 O O . PRO A 1 73 ? 12.697 -2.198 -14.461 1.00 68.56 73 PRO A O 1
ATOM 542 N N . CYS A 1 74 ? 11.178 -0.907 -13.477 1.00 67.50 74 CYS A N 1
ATOM 543 C CA . CYS A 1 74 ? 12.021 0.277 -13.480 1.00 67.50 74 CYS A CA 1
ATOM 544 C C . CYS A 1 74 ? 13.013 0.341 -12.318 1.00 67.50 74 CYS A C 1
ATOM 546 O O . CYS A 1 74 ? 14.020 1.040 -12.420 1.00 67.50 74 CYS A O 1
ATOM 548 N N . THR A 1 75 ? 12.669 -0.262 -11.180 1.00 68.06 75 THR A N 1
ATOM 549 C CA . THR A 1 75 ? 13.395 -0.091 -9.919 1.00 68.06 75 THR A CA 1
ATOM 550 C C . THR A 1 75 ? 13.004 -1.199 -8.950 1.00 68.06 75 THR A C 1
ATOM 552 O O . THR A 1 75 ? 11.820 -1.398 -8.705 1.00 68.06 75 THR A O 1
ATOM 555 N N . ALA A 1 76 ? 13.990 -1.868 -8.351 1.00 82.25 76 ALA A N 1
ATOM 556 C CA . ALA A 1 76 ? 13.790 -2.557 -7.081 1.00 82.25 76 ALA A CA 1
ATOM 557 C C . ALA A 1 76 ? 13.715 -1.522 -5.954 1.00 82.25 76 ALA A C 1
ATOM 559 O O . ALA A 1 76 ? 14.326 -0.451 -6.034 1.00 82.25 76 ALA A O 1
ATOM 560 N N . GLY A 1 77 ? 12.965 -1.811 -4.899 1.00 84.94 77 GLY A N 1
ATOM 561 C CA . GLY A 1 77 ? 12.798 -0.860 -3.811 1.00 84.94 77 GLY A CA 1
ATOM 562 C C . GLY A 1 77 ? 11.976 -1.393 -2.654 1.00 84.94 77 GLY A C 1
ATOM 563 O O . GLY A 1 77 ? 11.230 -2.359 -2.777 1.00 84.94 77 GLY A O 1
ATOM 564 N N . ARG A 1 78 ? 12.110 -0.723 -1.511 1.00 89.25 78 ARG A N 1
ATOM 565 C CA . ARG A 1 78 ? 11.282 -0.942 -0.326 1.00 89.25 78 ARG A CA 1
ATOM 566 C C . ARG A 1 78 ? 10.661 0.385 0.060 1.00 89.25 78 ARG A C 1
ATOM 568 O O . ARG A 1 78 ? 11.372 1.385 0.146 1.00 89.25 78 ARG A O 1
ATOM 575 N N . THR A 1 79 ? 9.359 0.383 0.292 1.00 90.12 79 THR A N 1
ATOM 576 C CA . THR A 1 79 ? 8.625 1.579 0.689 1.00 90.12 79 THR A CA 1
ATOM 577 C C . THR A 1 79 ? 7.690 1.258 1.838 1.00 90.12 79 THR A C 1
ATOM 579 O O . THR A 1 79 ? 7.238 0.120 1.985 1.00 90.12 79 THR A O 1
ATOM 582 N N . ILE A 1 80 ? 7.430 2.261 2.669 1.00 92.50 80 ILE A N 1
ATOM 583 C CA . ILE A 1 80 ? 6.563 2.138 3.835 1.00 92.50 80 ILE A CA 1
ATOM 584 C C . ILE A 1 80 ? 5.444 3.166 3.760 1.00 92.50 80 ILE A C 1
ATOM 586 O O . ILE A 1 80 ? 5.651 4.307 3.347 1.00 92.50 80 ILE A O 1
ATOM 590 N N . TYR A 1 81 ? 4.258 2.763 4.189 1.00 91.25 81 TYR A N 1
ATOM 591 C CA . TYR A 1 81 ? 3.080 3.610 4.258 1.00 91.25 81 TYR A CA 1
ATOM 592 C C . TYR A 1 81 ? 2.430 3.461 5.629 1.00 91.25 81 TYR A C 1
ATOM 594 O O . TYR A 1 81 ? 2.327 2.359 6.155 1.00 91.25 81 TYR A O 1
ATOM 602 N N . PHE A 1 82 ? 1.990 4.563 6.226 1.00 91.44 82 PHE A N 1
ATOM 603 C CA . PHE A 1 82 ? 1.373 4.545 7.547 1.00 91.44 82 PHE A CA 1
ATOM 604 C C . PHE A 1 82 ? -0.135 4.728 7.439 1.00 91.44 82 PHE A C 1
ATOM 606 O O . PHE A 1 82 ? -0.594 5.784 7.005 1.00 91.44 82 PHE A O 1
ATOM 613 N N . PHE A 1 83 ? -0.904 3.731 7.878 1.00 87.12 83 PHE A N 1
ATOM 614 C CA . PHE A 1 83 ? -2.365 3.815 7.885 1.00 87.12 83 PHE A CA 1
ATOM 615 C C . PHE A 1 83 ? -2.906 4.697 9.017 1.00 87.12 83 PHE A C 1
ATOM 617 O O . PHE A 1 83 ? -3.998 5.246 8.886 1.00 87.12 83 PHE A O 1
ATOM 624 N N . GLY A 1 84 ? -2.170 4.846 10.124 1.00 87.31 84 GLY A N 1
ATOM 625 C CA . GLY A 1 84 ? -2.629 5.516 11.348 1.00 87.31 84 GLY A CA 1
ATOM 626 C C . GLY A 1 84 ? -2.735 4.559 12.542 1.00 87.31 84 GLY A C 1
ATOM 627 O O . GLY A 1 84 ? -2.419 3.383 12.423 1.00 87.31 84 GLY A O 1
ATOM 628 N N . LEU A 1 85 ? -3.146 5.062 13.713 1.00 83.44 85 LEU A N 1
ATOM 629 C CA . LEU A 1 85 ? -3.191 4.296 14.983 1.00 83.44 85 LEU A CA 1
ATOM 630 C C . LEU A 1 85 ? -4.579 4.277 15.645 1.00 83.44 85 LEU A C 1
ATOM 632 O O . LEU A 1 85 ? -4.703 3.959 16.824 1.00 83.44 85 LEU A O 1
ATOM 636 N N . GLY A 1 86 ? -5.624 4.689 14.932 1.00 81.25 86 GLY A N 1
ATOM 637 C CA . GLY A 1 86 ? -6.954 4.892 15.515 1.00 81.25 86 GLY A CA 1
ATOM 638 C C . GLY A 1 86 ? -8.095 4.794 14.511 1.00 81.25 86 GLY A C 1
ATOM 639 O O . GLY A 1 86 ? -9.153 5.380 14.724 1.00 81.25 86 GLY A O 1
ATOM 640 N N . ASN A 1 87 ? -7.874 4.087 13.408 1.00 78.62 87 ASN A N 1
ATOM 641 C CA . ASN A 1 87 ? -8.876 3.850 12.387 1.00 78.62 87 AS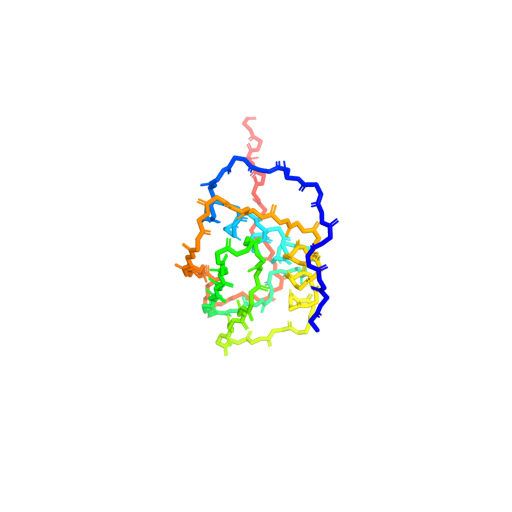N A CA 1
ATOM 642 C C . ASN A 1 87 ? -9.969 2.942 12.956 1.00 78.62 87 ASN A C 1
ATOM 644 O O . ASN A 1 87 ? -9.712 1.807 13.356 1.00 78.62 87 ASN A O 1
ATOM 648 N N . ALA A 1 88 ? -11.183 3.485 13.044 1.00 74.50 88 ALA A N 1
ATOM 649 C CA . ALA A 1 88 ? -12.316 2.867 13.729 1.00 74.50 88 ALA A CA 1
ATOM 650 C C . ALA A 1 88 ? -13.481 2.515 12.788 1.00 74.50 88 ALA A C 1
ATOM 652 O O . ALA A 1 88 ? -14.566 2.188 13.265 1.00 74.50 88 ALA A O 1
ATOM 653 N N . GLY A 1 89 ? -13.286 2.574 11.466 1.00 68.38 89 GLY A N 1
ATOM 654 C CA . GLY A 1 89 ? -14.333 2.210 10.508 1.00 68.38 89 GLY A CA 1
ATOM 655 C C . GLY A 1 89 ? -15.052 3.379 9.828 1.00 68.38 89 GLY A C 1
ATOM 656 O O . GLY A 1 89 ? -16.136 3.182 9.281 1.00 68.38 89 GLY A O 1
ATOM 657 N N . VAL A 1 90 ? -14.503 4.595 9.889 1.00 73.62 90 VAL A N 1
ATOM 658 C CA . VAL A 1 90 ? -15.045 5.771 9.192 1.00 73.62 90 VAL A CA 1
ATOM 659 C C . VAL A 1 90 ? -13.896 6.450 8.472 1.00 73.62 90 VAL A C 1
ATOM 661 O O . VAL A 1 90 ? -13.014 7.022 9.113 1.00 73.62 90 VAL A O 1
ATOM 664 N N . CYS A 1 91 ? -13.893 6.371 7.146 1.00 71.31 91 CYS A N 1
ATOM 665 C CA . CYS A 1 91 ? -12.947 7.141 6.359 1.00 71.31 91 CYS A CA 1
ATOM 666 C C . CYS A 1 91 ? -13.238 8.630 6.543 1.00 71.31 91 CYS A C 1
ATOM 668 O O . CYS A 1 91 ? -14.416 9.007 6.534 1.00 71.31 91 CYS A O 1
ATOM 670 N N . PRO A 1 92 ? -12.212 9.477 6.745 1.00 63.75 92 PRO A N 1
ATOM 671 C CA . PRO A 1 92 ? -12.424 10.912 6.677 1.00 63.75 92 PRO A CA 1
ATOM 672 C C . PRO A 1 92 ? -13.076 11.211 5.324 1.00 63.75 92 PRO A C 1
ATOM 674 O O . PRO A 1 92 ? -12.586 10.772 4.287 1.00 63.75 92 PRO A O 1
ATOM 677 N N . ASP A 1 93 ? -14.227 11.881 5.349 1.00 58.72 93 ASP A N 1
ATOM 678 C CA . ASP A 1 93 ? -14.898 12.331 4.134 1.00 58.72 93 ASP A CA 1
ATOM 679 C C . ASP A 1 93 ? -13.951 13.360 3.501 1.00 58.72 93 ASP A C 1
ATOM 681 O O . ASP A 1 93 ? -13.921 14.515 3.918 1.00 58.72 93 ASP A O 1
ATOM 685 N N . ASP A 1 94 ? -13.131 12.947 2.531 1.00 55.88 94 ASP A N 1
ATOM 686 C CA . ASP A 1 94 ? -12.249 13.851 1.775 1.00 55.88 94 ASP A CA 1
ATOM 687 C C . ASP A 1 94 ? -13.071 14.763 0.838 1.00 55.88 94 ASP A C 1
ATOM 689 O O . ASP A 1 94 ? -12.548 15.356 -0.105 1.00 55.88 94 ASP A O 1
ATOM 693 N N . ARG A 1 95 ? -14.393 14.912 1.061 1.00 53.28 95 ARG A N 1
ATOM 694 C CA . ARG A 1 95 ? -15.128 15.965 0.371 1.00 53.28 95 ARG A CA 1
ATOM 695 C C . ARG A 1 95 ? -14.611 17.307 0.866 1.00 53.28 95 ARG A C 1
ATOM 697 O O . ARG A 1 95 ? -14.686 17.594 2.065 1.00 53.28 95 ARG A O 1
ATOM 704 N N . PRO A 1 96 ? -14.199 18.195 -0.051 1.00 46.97 96 PRO A N 1
ATOM 705 C CA . PRO A 1 96 ? -14.077 19.594 0.303 1.00 46.97 96 PRO A CA 1
ATOM 706 C C . PRO A 1 96 ? -15.432 20.077 0.854 1.00 46.97 96 PRO A C 1
ATOM 708 O O . PRO A 1 96 ? -16.480 19.677 0.328 1.00 46.97 96 PRO A O 1
ATOM 711 N N . PRO A 1 97 ? -15.449 20.913 1.911 1.00 45.94 97 PRO A N 1
ATOM 712 C CA . PRO A 1 97 ? -16.694 21.482 2.411 1.00 45.94 97 PRO A CA 1
ATOM 713 C C . PRO A 1 97 ? -17.42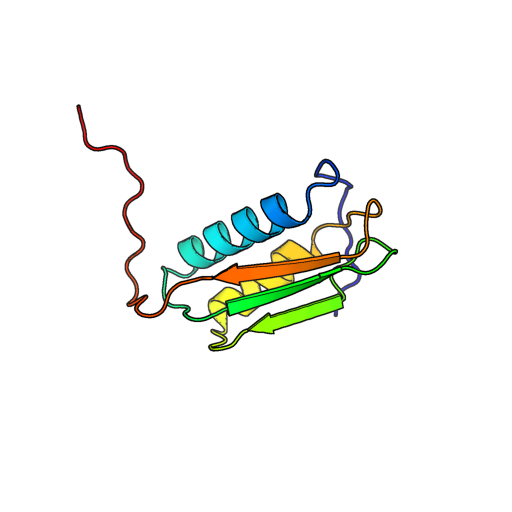1 22.201 1.263 1.00 45.94 97 PRO A C 1
ATOM 715 O O . PRO A 1 97 ? -16.752 22.781 0.401 1.00 45.94 97 PRO A O 1
ATOM 718 N N . PRO A 1 98 ? -18.768 22.184 1.220 1.00 53.56 98 PRO A N 1
ATOM 719 C CA . PRO A 1 98 ? -19.487 23.034 0.284 1.00 53.56 98 PRO A CA 1
ATOM 720 C C . PRO A 1 98 ? -19.109 24.487 0.594 1.00 53.56 98 PRO A C 1
ATOM 722 O O . PRO A 1 98 ? -19.349 24.968 1.704 1.00 53.56 98 PRO A O 1
ATOM 725 N N . GLY A 1 99 ? -18.427 25.126 -0.359 1.00 57.25 99 GLY A N 1
ATOM 726 C CA . GLY A 1 99 ? -18.126 26.557 -0.329 1.00 57.25 99 GLY A CA 1
ATOM 727 C C . GLY A 1 99 ? -19.361 27.421 -0.526 1.00 57.25 99 GLY A C 1
ATOM 728 O O . GLY A 1 99 ? -20.408 26.888 -0.963 1.00 57.25 99 GLY A O 1
#

Foldseek 3Di:
DAAQDADQPDDQPVQVVLQVQLVVLCVVQQNAFFAKWKWWADLFQATPDIDGPGDDPSSVVSSCVVRSPHGHNPDTDMYMDGSHDDRDRHDDPPDDPDD

Radius of gyration: 14.07 Å; chains: 1; bounding box: 34×42×34 Å

Secondary structure (DSSP, 8-state):
---------S-S-HHHHHHHHHHHHHHHTTS--EEEEEEEE-TTS-EEEEEEEE--HHHHHHHHHHHHT---TT--EEEEEEEES---S-----PPP--

Organ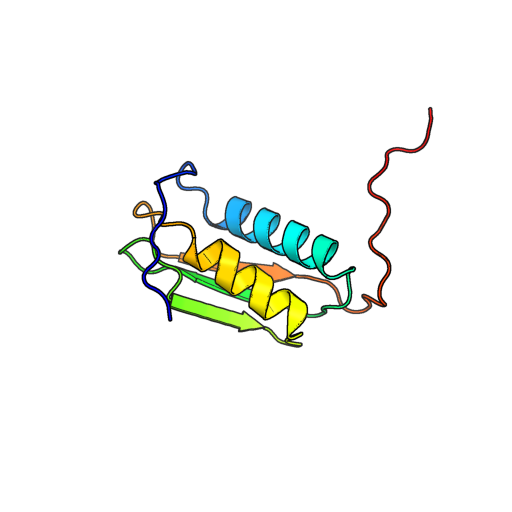ism: Sorangium cellulosum (NCBI:txid56)

pLDDT: mean 79.33, std 14.51, range [40.88, 94.56]

Sequence (99 aa):
MGACSGDVDFPCQFDPWVSRTAARCQEETGCKTNGWLEVGMDDDGCVVEIGMDEPNDEIVACLVAEFGAVRCPCTAGRTIYFFGLGNAGVCPDDRPPPG